Protein AF-A0A924RW62-F1 (afdb_monomer_lite)

Secondary structure (DSSP, 8-state):
-PPEEEEEE--SHHHHHHHHHHHHH-T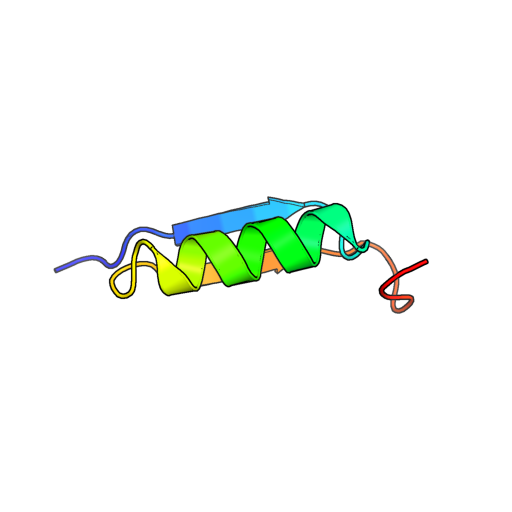TEEEEEE-SSS----

Radius of gyration: 10.85 Å; chains: 1; bounding box: 25×16×26 Å

Sequence (42 aa):
MNKKKLVVIGGGAAGFFCAVNAARLQPNIEVIILEKTGKLLS

Foldseek 3Di:
DDQAEAEFEAQAPVSVVVQVVCCVVCVSHHYHYDYPDPDHRD

Structure (mmCIF, N/CA/C/O backbone):
data_AF-A0A924RW62-F1
#
_entry.id   AF-A0A924RW62-F1
#
loop_
_atom_site.group_PDB
_atom_site.id
_atom_site.type_symbol
_atom_site.label_atom_id
_atom_site.label_alt_id
_atom_site.label_comp_id
_atom_site.label_asym_id
_atom_site.label_entity_id
_atom_site.label_seq_id
_atom_site.pdbx_PDB_ins_code
_atom_site.Cartn_x
_atom_site.Cartn_y
_atom_site.Cartn_z
_atom_site.occupancy
_atom_site.B_iso_or_equiv
_atom_site.auth_seq_id
_atom_site.auth_comp_id
_atom_site.auth_asym_id
_atom_site.auth_atom_id
_atom_site.pdbx_PDB_model_num
ATOM 1 N N . MET A 1 1 ? -14.664 -8.340 15.254 1.00 60.34 1 MET A N 1
ATOM 2 C CA . MET A 1 1 ? -15.029 -7.343 14.218 1.00 60.34 1 MET A CA 1
ATOM 3 C C . MET A 1 1 ? -14.167 -7.588 12.990 1.00 60.34 1 MET A C 1
ATOM 5 O O . MET A 1 1 ? -12.961 -7.716 13.157 1.00 60.34 1 MET A O 1
ATOM 9 N N . ASN A 1 2 ? -14.748 -7.672 11.789 1.00 78.75 2 ASN A N 1
ATOM 10 C CA . ASN A 1 2 ? -13.959 -7.809 10.560 1.00 78.75 2 ASN A CA 1
ATOM 11 C C . ASN A 1 2 ? -13.313 -6.470 10.193 1.00 78.75 2 ASN A C 1
ATOM 13 O O . ASN A 1 2 ? -14.002 -5.463 10.027 1.00 78.75 2 ASN A O 1
ATOM 17 N N . LYS A 1 3 ? -11.987 -6.475 10.052 1.00 87.88 3 LYS A N 1
ATOM 18 C CA . LYS A 1 3 ? -11.212 -5.336 9.559 1.00 87.88 3 LYS A CA 1
ATOM 19 C C . LYS A 1 3 ? -11.518 -5.165 8.064 1.00 87.88 3 LYS A C 1
ATOM 21 O O . LYS A 1 3 ? -11.409 -6.132 7.311 1.00 87.88 3 LYS A O 1
ATOM 26 N N . LYS A 1 4 ? -11.962 -3.980 7.623 1.00 95.12 4 LYS A N 1
ATOM 27 C CA . LYS A 1 4 ? -12.199 -3.745 6.184 1.00 95.12 4 LYS A CA 1
ATOM 28 C C . LYS A 1 4 ? -10.850 -3.769 5.454 1.00 95.12 4 LYS A C 1
ATOM 30 O O . LYS A 1 4 ? -9.853 -3.301 6.004 1.00 95.12 4 LYS A O 1
ATOM 35 N N . LYS A 1 5 ? -10.826 -4.307 4.234 1.00 97.56 5 LYS A N 1
ATOM 36 C CA . LYS A 1 5 ? -9.618 -4.393 3.405 1.00 97.56 5 LYS A CA 1
ATOM 37 C C . LYS A 1 5 ? -9.687 -3.389 2.260 1.00 97.56 5 LYS A C 1
ATOM 39 O O . LYS A 1 5 ? -10.703 -3.323 1.572 1.00 97.56 5 LYS A O 1
ATOM 44 N N . LEU A 1 6 ? -8.612 -2.638 2.058 1.00 97.81 6 LEU A N 1
ATOM 45 C CA . LEU A 1 6 ? -8.389 -1.790 0.892 1.00 97.81 6 LEU A CA 1
ATOM 46 C C . LEU A 1 6 ? -7.294 -2.427 0.040 1.00 97.81 6 LEU A C 1
ATOM 48 O O . LEU A 1 6 ? -6.186 -2.646 0.526 1.00 97.81 6 LEU A O 1
ATOM 52 N N . VAL A 1 7 ? -7.597 -2.692 -1.228 1.00 98.19 7 VAL A N 1
ATOM 53 C CA . VAL A 1 7 ? -6.623 -3.213 -2.190 1.00 98.19 7 VAL A CA 1
ATOM 54 C C . VAL A 1 7 ? -6.284 -2.112 -3.188 1.00 98.19 7 VAL A C 1
ATOM 56 O O . VAL A 1 7 ? -7.169 -1.603 -3.872 1.00 98.19 7 VAL A O 1
ATOM 59 N N . VAL A 1 8 ? -5.009 -1.743 -3.257 1.00 98.06 8 VAL A N 1
ATOM 60 C CA . VAL A 1 8 ? -4.458 -0.772 -4.206 1.00 98.06 8 VAL A CA 1
ATOM 61 C C . VAL A 1 8 ? -3.732 -1.541 -5.304 1.00 98.06 8 VAL A C 1
ATOM 63 O O . VAL A 1 8 ? -2.843 -2.339 -5.015 1.00 98.06 8 VAL A O 1
ATOM 66 N N . ILE A 1 9 ? -4.110 -1.322 -6.563 1.00 97.62 9 ILE A N 1
ATOM 67 C CA . ILE A 1 9 ? -3.489 -1.980 -7.719 1.00 97.62 9 ILE A CA 1
ATOM 68 C C . ILE A 1 9 ? -2.524 -0.990 -8.379 1.00 97.62 9 ILE A C 1
ATOM 70 O O . ILE A 1 9 ? -2.947 0.064 -8.848 1.00 97.62 9 ILE A O 1
ATOM 74 N N . GLY A 1 10 ? -1.240 -1.347 -8.403 1.00 96.75 10 GLY A N 1
ATOM 75 C CA . GLY A 1 10 ? -0.128 -0.537 -8.899 1.00 96.75 10 GLY A CA 1
ATOM 76 C C . GLY A 1 10 ? 0.824 -0.102 -7.780 1.00 96.75 10 GLY A C 1
ATOM 77 O O . GLY A 1 10 ? 0.445 0.654 -6.889 1.00 96.75 10 GLY A O 1
ATOM 78 N N . GLY A 1 11 ? 2.082 -0.544 -7.856 1.00 96.56 11 GLY A N 1
ATOM 79 C CA . GLY A 1 11 ? 3.172 -0.228 -6.921 1.00 96.56 11 GLY A CA 1
ATOM 80 C C . GLY A 1 11 ? 4.017 0.990 -7.316 1.00 96.56 11 GLY A C 1
ATOM 81 O O . GLY A 1 11 ? 5.160 1.127 -6.875 1.00 96.56 11 GLY A O 1
ATOM 82 N N . GLY A 1 12 ? 3.486 1.866 -8.173 1.00 96.44 12 GLY A N 1
ATOM 83 C CA . GLY A 1 12 ? 4.098 3.157 -8.499 1.00 96.44 12 GLY A CA 1
ATOM 84 C C . GLY A 1 12 ? 3.947 4.176 -7.364 1.00 96.44 12 GLY A C 1
ATOM 85 O O . GLY A 1 12 ? 3.295 3.913 -6.351 1.00 96.44 12 GLY A O 1
ATOM 86 N N . ALA A 1 13 ? 4.501 5.378 -7.548 1.00 97.12 13 ALA A N 1
ATOM 87 C CA . ALA A 1 13 ? 4.441 6.440 -6.539 1.00 97.12 13 ALA A CA 1
ATOM 88 C C . ALA A 1 13 ? 2.999 6.724 -6.075 1.00 97.12 13 ALA A C 1
ATOM 90 O O . ALA A 1 13 ? 2.715 6.699 -4.878 1.00 97.12 13 ALA A O 1
ATOM 91 N N . ALA A 1 14 ? 2.066 6.909 -7.015 1.00 97.06 14 ALA A N 1
ATOM 92 C CA . ALA A 1 14 ? 0.663 7.186 -6.703 1.00 97.06 14 ALA A CA 1
ATOM 93 C C . ALA A 1 14 ? 0.010 6.086 -5.844 1.00 97.06 14 ALA A C 1
ATOM 95 O O . ALA A 1 14 ? -0.711 6.396 -4.895 1.00 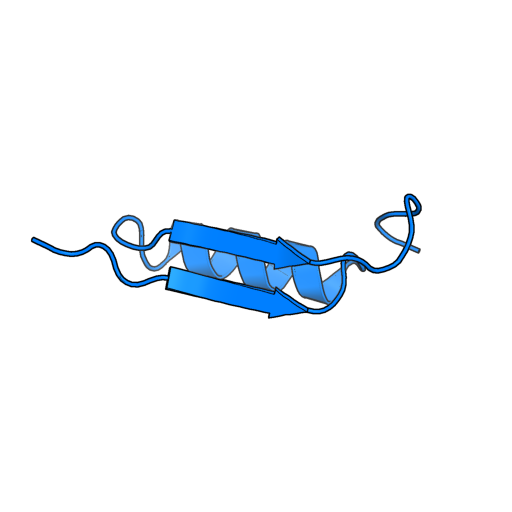97.06 14 ALA A O 1
ATOM 96 N N . GLY A 1 15 ? 0.301 4.812 -6.131 1.00 97.50 15 GLY A N 1
ATOM 97 C CA . GLY A 1 15 ? -0.219 3.680 -5.365 1.00 97.50 15 GLY A CA 1
ATOM 98 C C . GLY A 1 15 ? 0.308 3.656 -3.932 1.00 97.50 15 GLY A C 1
ATOM 99 O O . GLY A 1 15 ? -0.474 3.533 -2.990 1.00 97.50 15 GLY A O 1
ATOM 100 N N . PHE A 1 16 ? 1.612 3.878 -3.746 1.00 97.50 16 PHE A N 1
ATOM 101 C CA . PHE A 1 16 ? 2.213 3.971 -2.414 1.00 97.50 16 PHE A CA 1
ATOM 102 C C . PHE A 1 16 ? 1.673 5.153 -1.605 1.00 97.50 16 PHE A C 1
ATOM 104 O O . PHE A 1 16 ? 1.274 4.969 -0.455 1.00 97.50 16 PHE A O 1
ATOM 111 N N . PHE A 1 17 ? 1.603 6.352 -2.189 1.00 97.62 17 PHE A N 1
ATOM 112 C CA . PHE A 1 17 ? 1.068 7.522 -1.486 1.00 97.62 17 PHE A CA 1
ATOM 113 C C . PHE A 1 17 ? -0.410 7.346 -1.124 1.00 97.62 17 PHE A C 1
ATOM 115 O O . PHE A 1 17 ? -0.813 7.704 -0.016 1.00 97.62 17 PHE A O 1
ATOM 122 N N . CYS A 1 18 ? -1.205 6.735 -2.007 1.00 97.94 18 CYS A N 1
ATOM 123 C CA . CYS A 1 18 ? -2.588 6.371 -1.713 1.00 97.94 18 CYS A CA 1
ATOM 124 C C . CYS A 1 18 ? -2.671 5.395 -0.529 1.00 97.94 18 CYS A C 1
ATOM 126 O O . CYS A 1 18 ? -3.367 5.676 0.447 1.00 97.94 18 CYS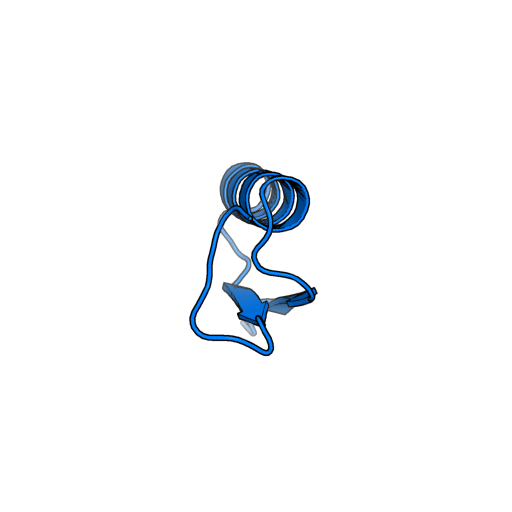 A O 1
ATOM 128 N N . ALA A 1 19 ? -1.924 4.288 -0.582 1.00 98.06 19 ALA A N 1
ATOM 129 C CA . ALA A 1 19 ? -1.934 3.249 0.442 1.00 98.06 19 ALA A CA 1
ATOM 130 C C . ALA A 1 19 ? -1.497 3.774 1.818 1.00 98.06 19 ALA A C 1
ATOM 132 O O . ALA A 1 19 ? -2.174 3.533 2.819 1.00 98.06 19 ALA A O 1
ATOM 133 N N . VAL A 1 20 ? -0.405 4.543 1.866 1.00 97.75 20 VAL A N 1
ATOM 134 C CA . VAL A 1 20 ? 0.106 5.156 3.101 1.00 97.75 20 VAL A CA 1
ATOM 135 C C . VAL A 1 20 ? -0.904 6.146 3.673 1.00 97.75 20 VAL A C 1
ATOM 137 O O . VAL A 1 20 ? -1.191 6.113 4.870 1.00 97.75 20 VAL A O 1
ATOM 140 N N . ASN A 1 21 ? -1.485 7.009 2.835 1.00 98.25 21 ASN A N 1
ATOM 141 C CA . ASN A 1 21 ? -2.465 7.983 3.301 1.00 98.25 21 ASN A CA 1
ATOM 142 C C . ASN A 1 21 ? -3.746 7.302 3.808 1.00 98.25 21 ASN A C 1
ATOM 144 O O . ASN A 1 21 ? -4.273 7.686 4.849 1.00 98.25 21 ASN A O 1
ATOM 148 N N . ALA A 1 22 ? -4.211 6.248 3.131 1.00 97.75 22 ALA A N 1
ATOM 149 C CA . ALA A 1 22 ? -5.363 5.465 3.565 1.00 97.75 22 ALA A CA 1
ATOM 150 C C . ALA A 1 22 ? -5.111 4.763 4.909 1.00 97.75 22 ALA A C 1
ATOM 152 O O . ALA A 1 22 ? -5.957 4.840 5.799 1.00 97.75 22 ALA A O 1
ATOM 153 N N . ALA A 1 23 ? -3.936 4.151 5.091 1.00 97.19 23 ALA A N 1
ATOM 154 C CA . ALA A 1 23 ? -3.543 3.542 6.362 1.00 97.19 23 ALA A CA 1
ATOM 155 C C . ALA A 1 23 ? -3.449 4.578 7.498 1.00 97.19 23 ALA A C 1
ATOM 157 O O . A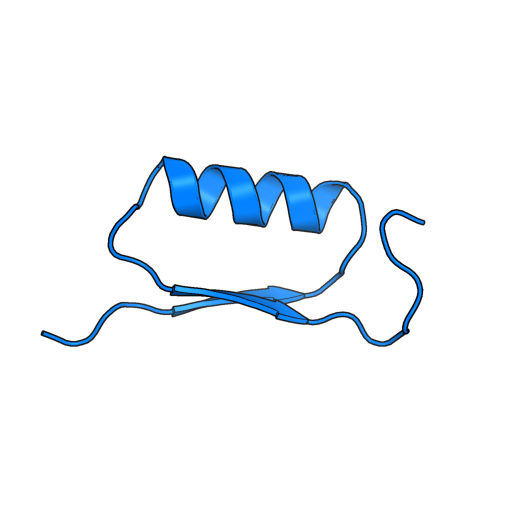LA A 1 23 ? -3.818 4.284 8.634 1.00 97.19 23 ALA A O 1
ATOM 158 N N . ARG A 1 24 ? -3.000 5.807 7.193 1.00 97.94 24 ARG A N 1
ATOM 159 C CA . ARG A 1 24 ? -2.910 6.905 8.168 1.00 97.94 24 ARG A CA 1
ATOM 160 C C . ARG A 1 24 ? -4.280 7.453 8.567 1.00 97.94 24 ARG A C 1
ATOM 162 O O . ARG A 1 24 ? -4.515 7.701 9.744 1.00 97.94 24 ARG A O 1
ATOM 169 N N . LEU A 1 25 ? -5.166 7.671 7.596 1.00 98.00 25 LEU A N 1
ATOM 170 C CA . LEU A 1 25 ? -6.499 8.244 7.820 1.00 98.00 25 LEU A CA 1
ATOM 171 C C . LEU A 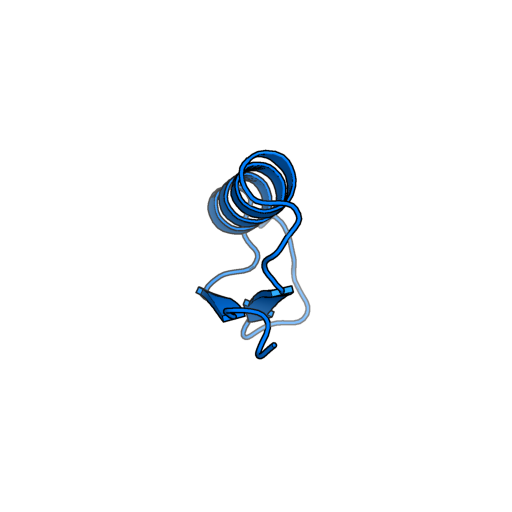1 25 ? -7.490 7.230 8.396 1.00 98.00 25 LEU A C 1
ATOM 173 O O . LEU A 1 25 ? -8.447 7.614 9.065 1.00 98.00 25 LEU A O 1
ATOM 177 N N . GLN A 1 26 ? -7.267 5.939 8.151 1.00 96.81 26 GLN A N 1
ATOM 178 C CA . GLN A 1 26 ? -8.090 4.862 8.676 1.00 96.81 26 GLN A CA 1
ATOM 179 C C . GLN A 1 26 ? -7.195 3.752 9.266 1.00 96.81 26 GLN A C 1
ATOM 181 O O . GLN A 1 26 ? -6.906 2.756 8.609 1.00 96.81 26 GLN A O 1
ATOM 186 N N . PRO A 1 27 ? -6.790 3.856 10.543 1.00 94.25 27 PRO A N 1
ATOM 187 C CA . PRO A 1 27 ? -5.921 2.858 11.188 1.00 94.25 27 PRO A CA 1
ATOM 188 C C . PRO A 1 27 ? -6.564 1.464 11.324 1.00 94.25 27 PRO A C 1
ATOM 190 O O . PRO A 1 27 ? -5.894 0.443 11.513 1.00 94.25 27 PRO A O 1
ATOM 193 N N . ASN A 1 28 ? -7.895 1.413 11.230 1.00 95.25 28 ASN A N 1
ATOM 194 C CA . ASN A 1 28 ? -8.687 0.203 11.402 1.00 95.25 28 ASN A CA 1
ATOM 195 C C . ASN A 1 28 ? -8.930 -0.563 10.097 1.00 95.25 28 ASN A C 1
ATOM 197 O O . ASN A 1 28 ? -9.744 -1.483 10.104 1.00 95.25 28 ASN A O 1
ATOM 201 N N . ILE A 1 29 ? -8.249 -0.233 8.996 1.00 95.88 29 ILE A N 1
ATOM 202 C CA . ILE A 1 29 ? -8.260 -1.054 7.776 1.00 95.88 29 ILE A CA 1
ATOM 203 C C . ILE A 1 29 ? -6.952 -1.813 7.586 1.00 95.88 29 ILE A C 1
ATOM 205 O O . ILE A 1 29 ? -5.915 -1.474 8.148 1.00 95.88 29 ILE A O 1
ATOM 209 N N . GLU A 1 30 ? -7.030 -2.890 6.820 1.00 97.44 30 GLU A N 1
ATOM 210 C CA . GLU A 1 30 ? -5.876 -3.570 6.241 1.00 97.44 30 GLU A CA 1
ATOM 211 C C . GLU A 1 30 ? -5.678 -3.020 4.827 1.00 97.44 30 GLU A C 1
ATOM 213 O O . GLU A 1 30 ? -6.628 -2.991 4.043 1.00 97.44 30 GLU A O 1
ATOM 218 N N . VAL A 1 31 ? -4.471 -2.558 4.509 1.00 97.88 31 VAL A N 1
ATOM 219 C CA . VAL A 1 31 ? -4.137 -2.025 3.184 1.00 97.88 31 VAL A CA 1
ATOM 220 C C . VAL A 1 31 ? -3.177 -2.989 2.500 1.00 97.88 31 VAL A C 1
ATOM 222 O O . VAL A 1 31 ? -2.147 -3.341 3.068 1.00 97.88 31 VAL A O 1
ATOM 225 N N . ILE A 1 32 ? -3.523 -3.413 1.288 1.00 97.88 32 ILE A N 1
ATOM 226 C CA . ILE A 1 32 ? -2.746 -4.349 0.472 1.00 97.88 32 ILE A CA 1
ATOM 227 C C . ILE A 1 32 ? -2.408 -3.648 -0.843 1.00 97.88 32 ILE A C 1
ATOM 229 O O . ILE A 1 32 ? -3.304 -3.119 -1.497 1.00 97.88 32 ILE A O 1
ATOM 233 N N . ILE A 1 33 ? -1.137 -3.659 -1.245 1.00 98.00 33 ILE A N 1
ATOM 234 C CA . ILE A 1 33 ? -0.698 -3.182 -2.563 1.00 98.00 33 ILE A CA 1
ATOM 235 C C . ILE A 1 33 ? -0.401 -4.402 -3.434 1.00 98.00 33 ILE A C 1
ATOM 237 O O . ILE A 1 33 ? 0.334 -5.293 -3.013 1.00 98.00 33 ILE A O 1
ATOM 241 N N . LEU A 1 34 ? -0.959 -4.436 -4.643 1.00 97.75 34 LEU A N 1
ATOM 242 C CA . LEU A 1 34 ? -0.658 -5.439 -5.659 1.00 97.75 34 LEU A CA 1
ATOM 243 C C . LEU A 1 34 ? 0.109 -4.780 -6.803 1.00 97.75 34 LEU A C 1
ATOM 245 O O . LEU A 1 34 ? -0.402 -3.866 -7.447 1.00 97.75 34 LEU A O 1
ATOM 249 N N . GLU A 1 35 ? 1.316 -5.264 -7.071 1.00 97.44 35 GLU A N 1
ATOM 250 C CA . GLU A 1 35 ? 2.142 -4.848 -8.204 1.00 97.44 35 GLU A CA 1
ATOM 251 C C . GLU A 1 35 ? 2.453 -6.079 -9.056 1.00 97.44 35 GLU A C 1
ATOM 253 O O . GLU A 1 35 ? 2.770 -7.147 -8.534 1.00 97.44 35 GLU A O 1
ATOM 258 N N . LYS A 1 36 ? 2.300 -5.946 -10.378 1.00 95.94 36 LYS A N 1
ATOM 259 C CA . LYS A 1 36 ? 2.502 -7.044 -11.331 1.00 95.94 36 LYS A CA 1
ATOM 260 C C . LYS A 1 36 ? 3.967 -7.475 -11.376 1.00 95.94 36 LYS A C 1
ATOM 262 O O . LYS A 1 36 ? 4.264 -8.637 -11.641 1.00 95.94 36 LYS A O 1
ATOM 267 N N . THR A 1 37 ? 4.873 -6.521 -11.204 1.00 94.06 37 THR A N 1
ATOM 268 C CA . THR A 1 37 ? 6.315 -6.718 -11.339 1.00 94.06 37 THR A CA 1
ATOM 269 C C . THR A 1 37 ? 7.013 -6.708 -9.976 1.00 94.06 37 THR A C 1
ATOM 271 O O . THR A 1 37 ? 6.432 -6.362 -8.956 1.00 94.06 37 THR A O 1
ATOM 274 N N . GLY A 1 38 ? 8.299 -7.059 -9.943 1.00 93.50 38 GLY A N 1
ATOM 275 C CA . GLY A 1 38 ? 9.144 -6.792 -8.772 1.00 93.50 38 GLY A CA 1
ATOM 276 C C . GLY A 1 38 ? 9.663 -5.349 -8.712 1.00 93.50 38 GLY A C 1
ATOM 277 O O . GLY A 1 38 ? 10.432 -5.016 -7.814 1.00 93.50 38 GLY A O 1
ATOM 278 N N . LYS A 1 39 ? 9.308 -4.503 -9.690 1.00 92.19 39 LYS A N 1
ATOM 279 C CA . LYS A 1 39 ? 9.813 -3.138 -9.815 1.00 92.19 39 LYS A CA 1
ATOM 280 C C . LYS A 1 39 ? 8.828 -2.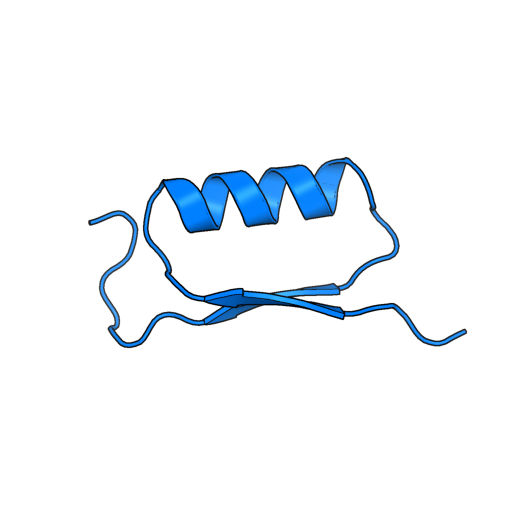180 -9.152 1.00 92.19 39 LYS A C 1
ATOM 282 O O . LYS A 1 39 ? 7.678 -2.077 -9.563 1.00 92.19 39 LYS A O 1
ATOM 287 N N . LEU A 1 40 ? 9.294 -1.474 -8.131 1.00 94.06 40 LEU A N 1
ATOM 288 C CA . LEU A 1 40 ? 8.493 -0.507 -7.383 1.00 94.06 40 LEU A CA 1
ATOM 289 C C . LEU A 1 40 ? 8.876 0.920 -7.785 1.00 94.06 40 LEU A C 1
ATOM 291 O O . LEU A 1 40 ? 9.986 1.153 -8.268 1.00 94.06 40 LEU A O 1
ATOM 295 N N . LEU A 1 41 ? 7.965 1.872 -7.552 1.00 90.38 41 LEU A N 1
ATOM 296 C CA . LEU A 1 41 ? 8.227 3.317 -7.669 1.00 90.38 41 LEU A CA 1
ATOM 297 C C . LEU A 1 41 ? 8.798 3.757 -9.031 1.00 90.38 41 LEU A C 1
ATOM 299 O O . LEU A 1 41 ? 9.586 4.698 -9.103 1.00 90.38 41 LEU A O 1
ATOM 303 N N . SER A 1 42 ? 8.430 3.050 -10.097 1.00 73.62 42 SER A N 1
ATOM 304 C CA . SER A 1 42 ? 8.917 3.280 -11.462 1.00 73.62 42 SER A CA 1
ATOM 305 C C . SER A 1 42 ? 7.916 3.978 -12.358 1.00 73.62 42 SER A C 1
ATOM 307 O O . SER A 1 42 ? 6.710 3.946 -12.028 1.00 73.62 42 SER A O 1
#

pLDDT: mean 94.6, std 7.23, range [60.34, 98.25]